Protein AF-A0A1Y5HUU4-F1 (afdb_monomer)

pLDDT: mean 84.78, std 13.56, range [57.25, 95.94]

Nearest PDB structures (foldseek):
  6rao-assembly1_H  TM=4.182E-01  e=5.648E+00  Serratia entomophila

Organism: Oleispira antarctica (NCBI:txid188908)

Solvent-accessible surface area (backbone atoms only — not comparable to full-atom values): 5921 Å² total; per-residue (Å²): 117,66,68,63,54,52,52,53,52,54,59,59,58,68,71,68,73,74,76,82,68,68,41,65,43,78,43,82,71,48,70,52,80,52,53,90,98,46,95,62,67,58,70,49,61,48,77,44,78,73,51,93,71,92,82,81,90,86,78,69,83,53,93,97,50,98,73,68,82,53,72,47,79,46,81,54,96,92,39,82,42,80,43,77,63,132

Structure (mmCIF, N/CA/C/O backbone):
data_AF-A0A1Y5HUU4-F1
#
_entry.id   AF-A0A1Y5HUU4-F1
#
loop_
_atom_site.group_PDB
_atom_site.id
_atom_site.type_symbol
_atom_site.label_atom_id
_atom_sit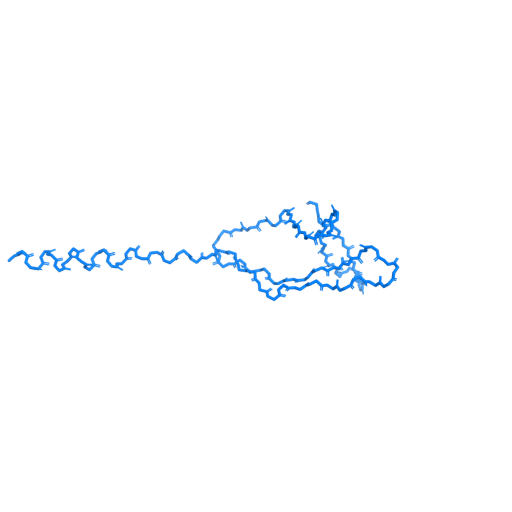e.label_alt_id
_atom_site.label_comp_id
_atom_site.label_asym_id
_atom_site.label_entity_id
_atom_site.label_seq_id
_atom_site.pdbx_PDB_ins_code
_atom_site.Cartn_x
_atom_site.Cartn_y
_atom_site.Cartn_z
_atom_site.occupancy
_atom_site.B_iso_or_equiv
_atom_site.auth_seq_id
_atom_site.auth_comp_id
_atom_site.auth_asym_id
_atom_site.auth_atom_id
_atom_site.pdbx_PDB_model_num
ATOM 1 N N . MET A 1 1 ? -30.942 29.954 41.848 1.00 57.25 1 MET A N 1
ATOM 2 C CA . MET A 1 1 ? -31.253 28.656 41.199 1.00 57.25 1 MET A CA 1
ATOM 3 C C . MET A 1 1 ? -30.864 28.575 39.716 1.00 57.25 1 MET A C 1
ATOM 5 O O . MET A 1 1 ? -30.477 27.500 39.281 1.00 57.25 1 MET A O 1
ATOM 9 N N . GLY A 1 2 ? -30.964 29.661 38.929 1.00 59.19 2 GLY A N 1
ATOM 10 C CA . GLY A 1 2 ? -30.686 29.637 37.478 1.00 59.19 2 GLY A CA 1
ATOM 11 C C . GLY A 1 2 ? -29.205 29.498 37.099 1.00 59.19 2 GLY A C 1
ATOM 12 O O . GLY A 1 2 ? -28.877 28.660 36.270 1.00 59.19 2 GLY A O 1
ATOM 13 N N . LEU A 1 3 ? -28.309 30.237 37.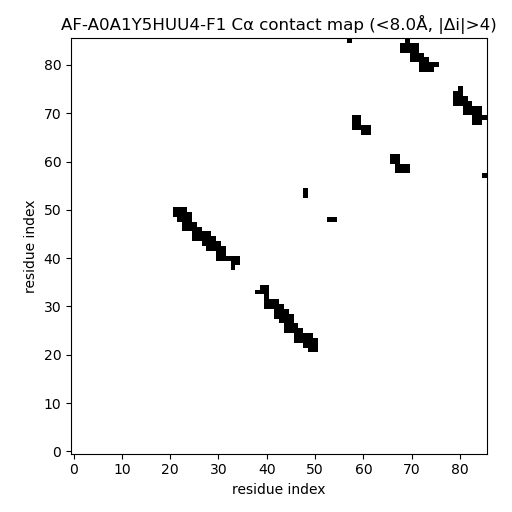767 1.00 60.84 3 LEU A N 1
ATOM 14 C CA . LEU A 1 3 ? -26.859 30.192 37.504 1.00 60.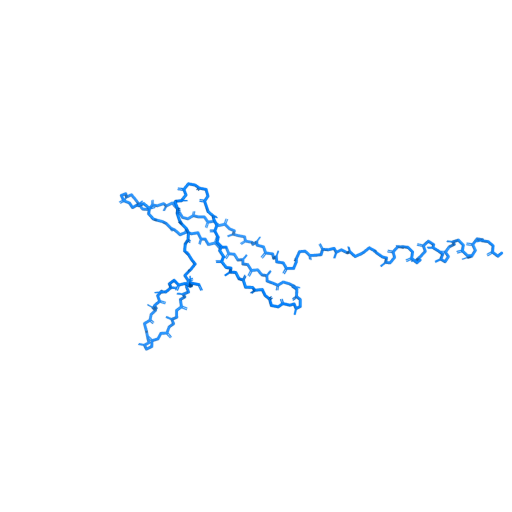84 3 LEU A CA 1
ATOM 15 C C . LEU A 1 3 ? -26.235 28.813 37.764 1.00 60.84 3 LEU A C 1
ATOM 17 O O . LEU A 1 3 ? -25.414 28.357 36.980 1.00 60.84 3 LEU A O 1
ATOM 21 N N . ILE A 1 4 ? -26.674 28.112 38.814 1.00 64.56 4 ILE A N 1
ATOM 22 C CA . ILE A 1 4 ? -26.189 26.760 39.140 1.00 64.56 4 ILE A CA 1
ATOM 23 C C . ILE A 1 4 ? -26.676 25.738 38.095 1.00 64.56 4 ILE A C 1
ATOM 25 O O . ILE A 1 4 ? -25.908 24.875 37.681 1.00 64.56 4 ILE A O 1
ATOM 29 N N . ARG A 1 5 ? -27.918 25.864 37.595 1.00 61.41 5 ARG A N 1
ATOM 30 C CA . ARG A 1 5 ? -28.441 25.014 36.502 1.00 61.41 5 ARG A CA 1
ATOM 31 C C . ARG A 1 5 ? -27.746 25.286 35.163 1.00 61.41 5 ARG A C 1
ATOM 33 O O . ARG A 1 5 ? -27.514 24.347 34.406 1.00 61.41 5 ARG A O 1
ATOM 40 N N . GLN A 1 6 ? -27.402 26.541 34.878 1.00 62.19 6 GLN A N 1
ATOM 41 C CA . GLN A 1 6 ? -26.658 26.922 33.672 1.00 62.19 6 GLN A CA 1
ATOM 42 C C . GLN A 1 6 ? -25.207 26.427 33.727 1.00 62.19 6 GLN A C 1
ATOM 44 O O . GLN A 1 6 ? -24.742 25.825 32.765 1.00 62.19 6 GLN A O 1
ATOM 49 N N . ALA A 1 7 ? -24.531 26.575 34.871 1.00 62.56 7 ALA A N 1
ATOM 50 C CA . ALA A 1 7 ? -23.188 26.036 35.082 1.00 62.56 7 ALA A CA 1
ATOM 51 C C . ALA A 1 7 ? -23.157 24.503 34.948 1.00 62.56 7 ALA A C 1
ATOM 53 O O . ALA A 1 7 ? -22.287 23.965 34.268 1.00 62.56 7 ALA A O 1
ATOM 54 N N . ALA A 1 8 ? -24.150 23.804 35.510 1.00 65.06 8 ALA A N 1
ATOM 55 C CA . ALA A 1 8 ? -24.282 22.353 35.363 1.00 65.06 8 ALA A CA 1
ATOM 56 C C . ALA A 1 8 ? -24.498 21.922 33.899 1.00 65.06 8 ALA A C 1
ATOM 58 O O . ALA A 1 8 ? -23.952 20.912 33.466 1.00 65.06 8 ALA A O 1
ATOM 59 N N . SER A 1 9 ? -25.247 22.710 33.120 1.00 61.28 9 SER A N 1
ATOM 60 C CA . SER A 1 9 ? -25.489 22.428 31.698 1.00 61.28 9 SER A CA 1
ATOM 61 C C . SER A 1 9 ? -24.233 22.642 30.842 1.00 61.28 9 SER A C 1
ATOM 63 O O . SER A 1 9 ? -23.989 21.877 29.915 1.00 61.28 9 SER A O 1
ATOM 65 N N . ILE A 1 10 ? -23.406 23.641 31.170 1.00 64.56 10 ILE A N 1
ATOM 66 C CA . ILE A 1 10 ? -22.153 23.929 30.451 1.00 64.56 10 ILE A CA 1
ATOM 67 C C . ILE A 1 10 ? -21.100 22.839 30.702 1.00 64.56 10 ILE A C 1
ATOM 69 O O . ILE A 1 10 ? -20.423 22.425 29.765 1.00 64.56 10 ILE A O 1
ATOM 73 N N . VAL A 1 11 ? -20.999 22.327 31.934 1.00 65.44 11 VAL A N 1
ATOM 74 C CA . VAL A 1 11 ? -20.077 21.226 32.283 1.00 65.44 11 VAL A CA 1
ATOM 75 C C . VAL A 1 11 ? -20.487 19.904 31.619 1.00 65.44 11 VAL A C 1
ATOM 77 O O . VAL A 1 11 ? -19.633 19.102 31.251 1.00 65.44 11 VAL A O 1
ATOM 80 N N . LEU A 1 12 ? -21.787 19.675 31.418 1.00 63.41 12 LEU A N 1
ATOM 81 C CA . LEU A 1 12 ? -22.272 18.470 30.743 1.00 63.41 12 LEU A CA 1
ATOM 82 C C . LEU A 1 12 ? -21.953 18.480 29.236 1.00 63.41 12 LEU A C 1
ATOM 84 O O . LEU A 1 12 ? -21.622 17.440 28.678 1.00 63.41 12 LEU A O 1
ATOM 88 N N . VAL A 1 13 ? -21.990 19.644 28.580 1.00 64.38 13 VAL A N 1
ATOM 89 C CA . VAL A 1 13 ? -21.692 19.762 27.139 1.00 64.38 13 VAL A CA 1
ATOM 90 C C . VAL A 1 13 ? -20.193 19.637 26.844 1.00 64.38 13 VAL A C 1
ATOM 92 O O . VAL A 1 13 ? -19.820 19.071 25.821 1.00 64.38 13 VAL A O 1
ATOM 95 N N . SER A 1 14 ? -19.315 20.098 27.739 1.00 63.09 14 SER A N 1
ATOM 96 C CA . SER A 1 14 ? -17.861 20.042 27.522 1.00 63.09 14 SER A CA 1
ATOM 97 C C . SER A 1 14 ? -17.258 18.632 27.607 1.00 63.09 14 SER A C 1
ATOM 99 O O . SER A 1 14 ? -16.148 18.424 27.120 1.00 63.09 14 SER A O 1
ATOM 101 N N . THR A 1 15 ? -17.982 17.653 28.161 1.00 64.50 15 THR A N 1
ATOM 102 C CA . THR A 1 15 ? -17.537 16.244 28.228 1.00 64.50 15 THR A CA 1
ATOM 103 C C . THR A 1 15 ? -17.871 15.423 26.977 1.00 64.50 15 THR A C 1
ATOM 105 O O . THR A 1 15 ? -17.359 14.318 26.829 1.00 64.50 15 THR A O 1
ATOM 108 N N . LEU A 1 16 ? -18.661 15.963 26.040 1.00 59.34 16 LEU A N 1
ATOM 109 C CA . LEU A 1 16 ? -19.052 15.290 24.789 1.00 59.34 16 LEU A CA 1
ATOM 110 C C . LEU A 1 16 ? -18.043 15.459 23.642 1.00 59.34 16 LEU A C 1
ATOM 112 O O . LEU A 1 16 ? -18.324 15.052 22.515 1.00 59.34 16 LEU A O 1
ATOM 116 N N . SER A 1 17 ? -16.868 16.033 23.904 1.00 59.81 17 SER A N 1
ATOM 117 C CA . SER A 1 17 ? -15.777 16.095 22.928 1.00 59.81 17 SER A CA 1
ATOM 118 C C . SER A 1 17 ? -15.167 14.703 22.731 1.00 59.81 17 SER A C 1
ATOM 120 O O . SER A 1 17 ? -14.102 14.392 23.258 1.00 59.81 17 SER A O 1
ATOM 122 N N . PHE A 1 18 ? -15.855 13.851 21.972 1.00 61.88 18 PHE A N 1
ATOM 123 C CA . PHE A 1 18 ? -15.281 12.630 21.424 1.00 61.88 18 PHE A CA 1
ATOM 124 C C . PHE A 1 18 ? -14.233 13.034 20.388 1.00 61.88 18 PHE A C 1
ATOM 126 O O . PHE A 1 18 ? -14.555 13.421 19.266 1.00 61.88 18 PHE A O 1
ATOM 133 N N . ALA A 1 19 ? -12.961 12.975 20.777 1.00 60.75 19 ALA A N 1
ATOM 134 C CA . ALA A 1 19 ? -11.875 12.974 19.815 1.00 60.75 19 ALA A CA 1
ATOM 135 C C . ALA A 1 19 ? -12.011 11.692 18.984 1.00 60.75 19 ALA A C 1
ATOM 137 O O . ALA A 1 19 ? -11.760 10.597 19.485 1.00 60.75 19 ALA A O 1
ATOM 138 N N . SER A 1 20 ? -12.448 11.814 17.731 1.00 60.38 20 SER A N 1
ATOM 139 C CA . SER A 1 20 ? -12.384 10.718 16.768 1.00 60.38 20 SER A CA 1
ATOM 140 C C . SER A 1 20 ? -10.913 10.478 16.431 1.00 60.38 20 SER A C 1
ATOM 142 O O . SER A 1 20 ? -10.360 11.092 15.516 1.00 60.38 20 SER A O 1
ATOM 144 N N . VAL A 1 21 ? -10.246 9.644 17.225 1.00 61.16 21 VAL A N 1
ATOM 145 C CA . VAL A 1 21 ? -8.925 9.121 16.878 1.00 61.16 21 VAL A CA 1
ATOM 146 C C . VAL A 1 21 ? -9.141 8.193 15.689 1.00 61.16 21 VAL A C 1
ATOM 148 O O . VAL A 1 21 ? -9.988 7.307 15.754 1.00 61.16 21 VAL A O 1
ATOM 151 N N . ALA A 1 22 ? -8.432 8.426 14.583 1.00 63.12 22 ALA A N 1
ATOM 152 C CA . ALA A 1 22 ? -8.458 7.495 13.464 1.00 63.12 22 ALA A CA 1
ATOM 153 C C . ALA A 1 22 ? -8.005 6.124 13.982 1.00 63.12 22 ALA A C 1
ATOM 155 O O . ALA A 1 22 ? -6.885 5.995 14.467 1.00 63.12 22 ALA A O 1
ATOM 156 N N . GLU A 1 23 ? -8.879 5.120 13.906 1.00 80.62 23 GLU A N 1
ATOM 157 C CA . GLU A 1 23 ? -8.584 3.764 14.388 1.00 80.62 23 GLU A CA 1
ATOM 158 C C . GLU A 1 23 ? -7.449 3.105 13.597 1.00 80.62 23 GLU A C 1
ATOM 160 O O . GLU A 1 23 ? -6.847 2.146 14.063 1.00 80.62 23 GLU A O 1
ATOM 165 N N . LEU A 1 24 ? -7.099 3.660 12.434 1.00 88.19 24 LEU A N 1
ATOM 166 C CA . LEU A 1 24 ? -5.972 3.240 11.622 1.00 88.19 24 LEU A CA 1
ATOM 167 C C . LEU A 1 24 ? -4.995 4.401 11.426 1.00 88.19 24 LEU A C 1
ATOM 169 O O . LEU A 1 24 ? -5.351 5.451 10.890 1.00 88.19 24 LEU A O 1
ATOM 173 N N . VAL A 1 25 ? -3.744 4.187 11.817 1.00 92.00 25 VAL A N 1
ATOM 174 C CA . VAL A 1 25 ? -2.654 5.149 11.656 1.00 92.00 25 VAL A CA 1
ATOM 175 C C . VAL A 1 25 ? -1.653 4.602 10.645 1.00 92.00 25 VAL A C 1
ATOM 177 O O . VAL A 1 25 ? -1.182 3.476 10.791 1.00 92.00 25 VAL A O 1
ATOM 180 N N . VAL A 1 26 ? -1.323 5.396 9.624 1.00 92.81 26 VAL A N 1
ATOM 181 C CA . VAL A 1 26 ? -0.304 5.059 8.619 1.00 92.81 26 VAL A CA 1
ATOM 182 C C . VAL A 1 26 ? 0.893 5.986 8.796 1.00 92.81 26 VAL A C 1
ATOM 184 O O . VAL A 1 26 ? 0.753 7.206 8.756 1.00 92.81 26 VAL A O 1
ATOM 187 N N . GLU A 1 27 ? 2.069 5.404 8.991 1.00 94.69 27 GLU A N 1
ATOM 188 C CA . GLU A 1 27 ? 3.313 6.102 9.308 1.00 94.69 27 GLU A CA 1
ATOM 189 C C . GLU A 1 27 ? 4.430 5.681 8.345 1.00 94.69 27 GLU A C 1
ATOM 191 O O . GLU A 1 27 ? 4.455 4.555 7.844 1.00 94.69 27 GLU A O 1
ATOM 196 N N . GLU A 1 28 ? 5.370 6.599 8.104 1.00 95.12 28 GLU A N 1
ATOM 197 C CA . GLU A 1 28 ? 6.648 6.316 7.430 1.00 95.12 28 GLU A CA 1
ATOM 198 C C . GLU A 1 28 ? 6.514 5.650 6.046 1.00 95.12 28 GLU A C 1
ATOM 200 O O . GLU A 1 28 ? 7.308 4.792 5.662 1.00 95.12 28 GLU A O 1
ATOM 205 N N . GLY A 1 29 ? 5.501 6.052 5.273 1.00 94.81 29 GLY A N 1
ATOM 206 C CA . GLY A 1 29 ? 5.291 5.550 3.918 1.00 94.81 29 GLY A CA 1
ATOM 207 C C . GLY A 1 29 ? 6.380 5.999 2.940 1.00 94.81 29 GLY A C 1
ATOM 208 O O . GLY A 1 29 ? 6.623 7.194 2.781 1.00 94.81 29 GLY A O 1
ATOM 209 N N . TYR A 1 30 ? 7.004 5.054 2.236 1.00 95.12 30 TYR A N 1
ATOM 210 C CA . TYR A 1 30 ? 7.944 5.340 1.153 1.00 95.12 30 TYR A CA 1
ATOM 211 C C . TYR A 1 30 ? 7.913 4.273 0.053 1.00 95.12 30 TYR A C 1
ATOM 213 O O . TYR A 1 30 ? 7.705 3.087 0.302 1.00 95.12 30 TYR A O 1
ATOM 221 N N . ALA A 1 31 ? 8.176 4.691 -1.185 1.00 93.81 31 ALA A N 1
ATOM 222 C CA . ALA A 1 31 ? 8.332 3.802 -2.333 1.00 93.81 31 ALA A CA 1
ATOM 223 C C . ALA A 1 31 ? 9.794 3.754 -2.779 1.00 93.81 31 ALA A C 1
ATOM 225 O O . ALA A 1 31 ? 10.493 4.769 -2.799 1.00 93.81 31 ALA A O 1
ATOM 226 N N . ARG A 1 32 ? 10.277 2.570 -3.162 1.00 94.12 32 ARG A N 1
ATOM 227 C CA . ARG A 1 32 ? 11.606 2.440 -3.761 1.00 94.12 32 ARG A CA 1
ATOM 228 C C . ARG A 1 32 ? 11.559 2.845 -5.224 1.00 94.12 32 ARG A C 1
ATOM 230 O O . ARG A 1 32 ? 10.613 2.527 -5.943 1.00 94.12 32 ARG A O 1
ATOM 237 N N . LYS A 1 33 ? 12.630 3.480 -5.695 1.00 91.38 33 LYS A N 1
ATOM 238 C CA . LYS A 1 33 ? 12.822 3.688 -7.129 1.00 91.38 33 LYS A CA 1
ATOM 239 C C . LYS A 1 33 ? 12.966 2.323 -7.825 1.00 91.38 33 LYS A C 1
ATOM 241 O O . LYS A 1 33 ? 13.724 1.489 -7.320 1.00 91.38 33 LYS A O 1
ATOM 246 N N . PRO A 1 34 ? 12.294 2.095 -8.968 1.00 92.31 34 PRO A N 1
ATOM 247 C CA . PRO A 1 34 ? 12.508 0.893 -9.760 1.00 92.31 34 PRO A CA 1
ATOM 248 C C . PRO A 1 34 ? 13.980 0.739 -10.155 1.00 92.31 34 PRO A C 1
ATOM 250 O O . PRO A 1 34 ? 14.672 1.716 -10.461 1.00 92.31 34 PRO A O 1
ATOM 253 N N . ILE A 1 35 ? 14.458 -0.503 -10.160 1.00 92.75 35 ILE A N 1
ATOM 254 C CA . ILE A 1 35 ? 15.789 -0.835 -10.678 1.00 92.75 35 ILE A CA 1
ATOM 255 C C . ILE A 1 35 ? 15.798 -0.537 -12.188 1.00 92.75 35 ILE A C 1
ATOM 257 O O . ILE A 1 35 ? 14.810 -0.850 -12.857 1.00 92.75 35 ILE A O 1
ATOM 261 N N . PRO A 1 36 ? 16.876 0.038 -12.759 1.00 93.88 36 PRO A N 1
ATOM 262 C CA . PRO A 1 36 ? 16.963 0.265 -14.200 1.00 93.88 36 PRO A CA 1
ATOM 263 C C . PRO A 1 36 ? 16.596 -0.987 -15.013 1.00 93.88 36 PRO A C 1
ATOM 265 O O . PRO A 1 36 ? 17.094 -2.078 -14.745 1.00 93.88 36 PRO A O 1
ATOM 268 N N . GLY A 1 37 ? 15.695 -0.830 -15.987 1.00 94.69 37 GLY A N 1
ATOM 269 C CA . GLY A 1 37 ? 15.186 -1.935 -16.808 1.00 94.69 37 GLY A CA 1
ATOM 270 C C . GLY A 1 37 ? 14.099 -2.799 -16.153 1.00 94.69 37 GLY A C 1
ATOM 271 O O . GLY A 1 37 ? 13.663 -3.773 -16.761 1.00 94.69 37 GLY A O 1
ATOM 272 N N . ARG A 1 38 ? 13.637 -2.472 -14.938 1.00 93.00 38 ARG A N 1
ATOM 273 C CA . ARG A 1 38 ? 12.507 -3.140 -14.275 1.00 93.00 38 ARG A CA 1
ATOM 274 C C . ARG A 1 38 ? 11.314 -2.197 -14.170 1.00 93.00 38 ARG A C 1
ATOM 276 O O . ARG A 1 38 ? 11.461 -1.045 -13.778 1.00 93.00 38 ARG A O 1
ATOM 283 N N . SER A 1 39 ? 10.131 -2.719 -14.480 1.00 91.38 39 SER A N 1
ATOM 284 C CA . SER A 1 39 ? 8.846 -2.022 -14.339 1.00 91.38 39 SER A CA 1
ATOM 285 C C . SER A 1 39 ? 8.236 -2.151 -12.940 1.00 91.38 39 SER A C 1
ATOM 287 O O . SER A 1 39 ? 7.246 -1.499 -12.641 1.00 91.38 39 SER A O 1
ATOM 289 N N . MET A 1 40 ? 8.822 -2.988 -12.080 1.00 93.81 40 MET A N 1
ATOM 290 C CA . MET A 1 40 ? 8.298 -3.297 -10.752 1.00 93.81 40 MET A CA 1
ATOM 291 C C . MET A 1 40 ? 9.194 -2.737 -9.647 1.00 93.81 40 MET A C 1
ATOM 293 O O . MET A 1 40 ? 10.424 -2.738 -9.756 1.00 93.81 40 MET A O 1
ATOM 297 N N . SER A 1 41 ? 8.557 -2.293 -8.569 1.00 94.56 41 SER A N 1
ATOM 298 C CA . SER A 1 41 ? 9.200 -1.845 -7.336 1.00 94.56 41 SER A CA 1
ATOM 299 C C . SER A 1 41 ? 8.315 -2.191 -6.133 1.00 94.56 41 SER A C 1
ATOM 301 O O . SER A 1 41 ? 7.281 -2.833 -6.291 1.00 94.56 41 SER A O 1
ATOM 303 N N . ALA A 1 42 ? 8.726 -1.787 -4.935 1.00 94.06 42 ALA A N 1
ATOM 304 C CA . ALA A 1 42 ? 7.988 -2.009 -3.698 1.00 94.06 42 ALA A CA 1
ATOM 305 C C . ALA A 1 42 ? 7.831 -0.705 -2.911 1.00 94.06 42 ALA A C 1
ATOM 307 O O . ALA A 1 42 ? 8.739 0.136 -2.891 1.00 94.06 42 ALA A O 1
ATOM 308 N N . ALA A 1 43 ? 6.690 -0.574 -2.240 1.00 95.06 43 ALA A N 1
ATOM 309 C CA . ALA A 1 43 ? 6.421 0.459 -1.254 1.00 95.06 43 ALA A CA 1
ATOM 310 C C . ALA A 1 43 ? 6.290 -0.167 0.135 1.00 95.06 43 ALA A C 1
ATOM 312 O O . ALA A 1 43 ? 5.879 -1.318 0.278 1.00 95.06 43 ALA A O 1
ATOM 313 N N . PHE A 1 44 ? 6.672 0.600 1.144 1.00 95.25 44 PHE A N 1
ATOM 314 C CA . PHE A 1 44 ? 6.708 0.194 2.538 1.00 95.25 44 PHE A CA 1
ATOM 315 C C . PHE A 1 44 ? 6.052 1.288 3.369 1.00 95.25 44 PHE A C 1
ATOM 317 O O . PHE A 1 44 ? 6.201 2.468 3.065 1.00 95.25 44 PHE A O 1
ATOM 324 N N . MET A 1 45 ? 5.322 0.892 4.401 1.00 95.62 45 MET A N 1
ATOM 325 C CA . MET A 1 45 ? 4.716 1.786 5.382 1.00 95.62 45 MET A CA 1
ATOM 326 C C . MET A 1 45 ? 4.415 0.986 6.645 1.00 95.62 45 MET A C 1
ATOM 328 O O . MET A 1 45 ? 4.288 -0.241 6.588 1.00 95.62 45 MET A O 1
ATOM 332 N N . THR A 1 46 ? 4.255 1.680 7.762 1.00 95.75 46 THR A N 1
ATOM 333 C CA . THR A 1 46 ? 3.754 1.095 9.004 1.00 95.75 46 THR A CA 1
ATOM 334 C C . THR A 1 46 ? 2.272 1.411 9.116 1.00 95.75 46 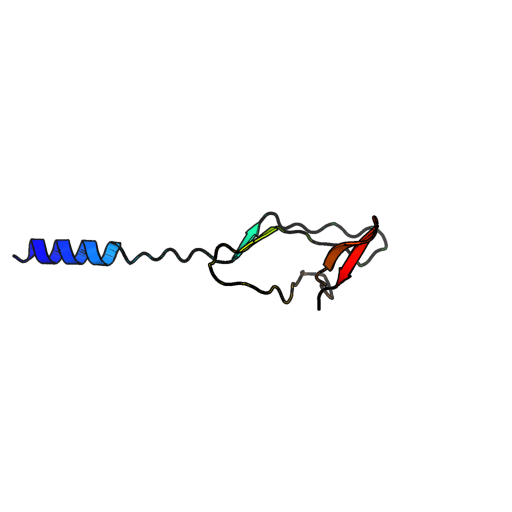THR A C 1
ATOM 336 O O . THR A 1 46 ? 1.887 2.575 9.087 1.00 95.75 46 THR A O 1
ATOM 339 N N . ILE A 1 47 ? 1.435 0.382 9.245 1.00 93.94 47 ILE A N 1
ATOM 340 C CA . ILE A 1 47 ? -0.001 0.530 9.497 1.00 93.94 47 ILE A CA 1
ATOM 341 C C . ILE A 1 47 ? -0.272 0.026 10.913 1.00 93.94 47 ILE A C 1
ATOM 343 O O . ILE A 1 47 ? 0.001 -1.134 11.220 1.00 93.94 47 ILE A O 1
ATOM 347 N N . ARG A 1 48 ? -0.797 0.893 11.780 1.00 93.44 48 ARG A N 1
ATOM 348 C CA . ARG A 1 48 ? -1.137 0.583 13.170 1.00 93.44 48 ARG A CA 1
ATOM 349 C C . ARG A 1 48 ? -2.642 0.702 13.377 1.00 93.44 48 ARG A C 1
ATOM 351 O O . ARG A 1 48 ? -3.199 1.782 13.212 1.00 93.44 48 ARG A O 1
ATOM 358 N N . ASN A 1 49 ? -3.271 -0.396 13.786 1.00 92.38 49 ASN A N 1
ATOM 359 C CA . ASN A 1 49 ? -4.631 -0.383 14.316 1.00 92.38 49 ASN A CA 1
ATOM 360 C C . ASN A 1 49 ? -4.594 0.085 15.782 1.00 92.38 49 ASN A C 1
ATOM 362 O O . ASN A 1 49 ? -3.960 -0.558 16.617 1.00 92.38 49 ASN A O 1
ATOM 366 N N . THR A 1 50 ? -5.222 1.219 16.081 1.00 91.94 50 THR A N 1
ATOM 367 C CA . THR A 1 50 ? -5.415 1.762 17.435 1.00 91.94 50 THR A CA 1
ATOM 368 C C . THR A 1 50 ? -6.854 1.609 17.932 1.00 91.94 50 THR A C 1
ATOM 370 O O . THR A 1 50 ? -7.159 2.069 19.032 1.00 91.94 50 THR A O 1
ATOM 373 N N . GLY A 1 51 ? -7.739 1.021 17.123 1.00 88.19 51 GLY A N 1
ATOM 374 C CA . GLY A 1 51 ? -9.107 0.682 17.496 1.00 88.19 51 GLY A CA 1
ATOM 375 C C . GLY A 1 51 ? -9.195 -0.600 18.327 1.00 88.19 51 GLY A C 1
ATOM 376 O O . GLY A 1 51 ? -8.196 -1.256 18.624 1.00 88.19 51 GLY A O 1
ATOM 377 N N . VAL A 1 52 ? -10.422 -0.943 18.717 1.00 87.50 52 VAL A N 1
ATOM 378 C CA . VAL A 1 52 ? -10.733 -2.175 19.467 1.00 87.50 52 VAL A CA 1
ATOM 379 C C . VAL A 1 52 ? -11.225 -3.312 18.572 1.00 87.50 52 VAL A C 1
ATOM 381 O O . VAL A 1 52 ? -11.268 -4.456 19.017 1.00 87.50 52 VAL A O 1
ATOM 384 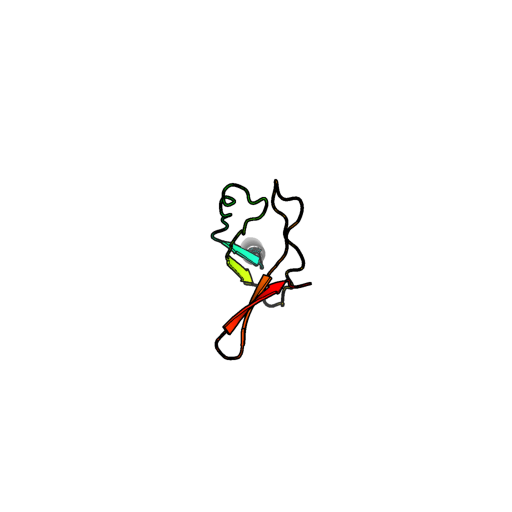N N . GLU A 1 53 ? -11.596 -3.001 17.332 1.00 90.25 53 GLU A N 1
ATOM 385 C CA . GLU A 1 53 ? -12.042 -3.976 16.341 1.00 90.25 53 GLU A CA 1
ATOM 386 C C . GLU A 1 53 ? -10.903 -4.365 15.394 1.00 90.25 53 GLU A C 1
ATOM 388 O O . GLU A 1 53 ? -9.968 -3.593 15.153 1.00 90.25 53 GLU A O 1
ATOM 393 N N . ASP A 1 54 ? -10.980 -5.583 14.859 1.00 90.94 54 ASP A N 1
ATOM 394 C CA . ASP A 1 54 ? -10.040 -6.064 13.852 1.00 90.94 54 ASP A CA 1
ATOM 395 C C . ASP A 1 54 ? -10.281 -5.371 12.503 1.00 90.94 54 ASP A C 1
ATOM 397 O O . ASP A 1 54 ? -11.418 -5.180 12.071 1.00 90.94 54 ASP A O 1
ATOM 401 N N . PHE A 1 55 ? -9.192 -5.079 11.787 1.00 89.06 55 PHE A N 1
ATOM 402 C CA . PHE A 1 55 ? -9.231 -4.555 10.422 1.00 89.06 55 PHE A CA 1
ATOM 403 C C . PHE A 1 55 ? -8.581 -5.524 9.444 1.00 89.06 55 PHE A C 1
ATOM 405 O O . PHE A 1 55 ? -7.530 -6.107 9.718 1.00 89.06 55 PHE A O 1
ATOM 412 N N . VAL A 1 56 ? -9.172 -5.631 8.255 1.00 91.06 56 VAL A N 1
ATOM 413 C CA . VAL A 1 56 ? -8.621 -6.412 7.146 1.00 91.06 56 VAL A CA 1
ATOM 414 C C . VAL A 1 56 ? -8.182 -5.461 6.040 1.00 91.06 56 VAL A C 1
ATOM 416 O O . VAL A 1 56 ? -9.004 -4.772 5.437 1.00 91.06 56 VAL A O 1
ATOM 419 N N . LEU A 1 57 ? -6.879 -5.435 5.753 1.00 91.31 57 LEU A N 1
ATOM 420 C CA . LEU A 1 57 ? -6.341 -4.721 4.599 1.00 91.31 57 LEU A CA 1
ATOM 421 C C . LEU A 1 57 ? -6.573 -5.555 3.335 1.00 91.31 57 LEU A C 1
ATOM 423 O O . LEU A 1 57 ? -5.933 -6.586 3.145 1.00 91.31 57 LEU A O 1
ATOM 427 N N . THR A 1 58 ? -7.480 -5.100 2.475 1.00 92.81 58 THR A N 1
ATOM 428 C CA . THR A 1 58 ? -7.898 -5.838 1.271 1.00 92.81 58 THR A CA 1
ATOM 429 C C . THR A 1 58 ? -7.237 -5.346 -0.012 1.00 92.81 58 THR A C 1
ATOM 431 O O . THR A 1 58 ? -7.167 -6.084 -0.988 1.00 92.81 58 THR A O 1
ATOM 434 N N . SER A 1 59 ? -6.769 -4.098 -0.051 1.00 92.75 59 SER A N 1
ATOM 435 C CA . SER A 1 59 ? -6.175 -3.510 -1.254 1.00 92.75 59 SER A CA 1
ATOM 436 C C . SER A 1 59 ? -5.273 -2.321 -0.930 1.00 92.75 59 SER A C 1
ATOM 438 O O . SER A 1 59 ? -5.326 -1.752 0.160 1.00 92.75 59 SER A O 1
ATOM 440 N N . ALA A 1 60 ? -4.443 -1.951 -1.902 1.00 92.75 60 ALA A N 1
ATOM 441 C CA . ALA A 1 60 ? -3.643 -0.736 -1.903 1.00 92.75 60 ALA A CA 1
ATOM 442 C C . ALA A 1 60 ? -3.566 -0.187 -3.335 1.00 92.75 60 ALA A C 1
ATOM 444 O O . ALA A 1 60 ? -3.771 -0.923 -4.300 1.00 92.75 60 ALA A O 1
ATOM 445 N N . CYS A 1 61 ? -3.269 1.101 -3.482 1.00 93.38 61 CYS A N 1
ATOM 446 C CA . CY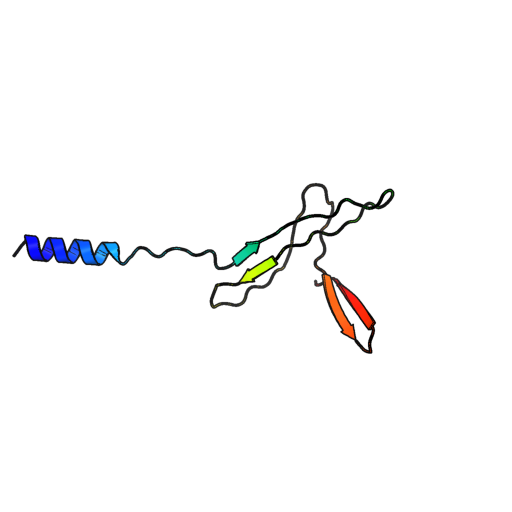S A 1 61 ? -3.052 1.735 -4.779 1.00 93.38 61 CYS A CA 1
ATOM 447 C C . CYS A 1 61 ? -1.798 2.611 -4.729 1.00 93.38 61 CYS A C 1
ATOM 449 O O . CYS A 1 61 ? -1.410 3.093 -3.664 1.00 93.38 61 CYS A O 1
ATOM 451 N N . LEU A 1 62 ? -1.148 2.784 -5.878 1.00 91.38 62 LEU A N 1
ATOM 452 C CA . LEU A 1 62 ? 0.030 3.628 -6.020 1.00 91.38 62 LEU A CA 1
ATOM 453 C C . LEU A 1 62 ? -0.049 4.350 -7.362 1.00 91.38 62 LEU A C 1
ATOM 455 O O . LEU A 1 62 ? -0.178 3.716 -8.407 1.00 91.38 62 LEU A O 1
ATOM 459 N N . GLU A 1 63 ? 0.028 5.677 -7.330 1.00 90.62 63 GLU A N 1
ATOM 460 C CA . GLU A 1 63 ? 0.032 6.483 -8.547 1.00 90.62 63 GLU A CA 1
ATOM 461 C C . GLU A 1 63 ? 1.237 6.118 -9.429 1.00 90.62 63 GLU A C 1
ATOM 463 O O . GLU A 1 63 ? 2.368 6.011 -8.952 1.00 90.62 63 GLU A O 1
ATOM 468 N N . GLY A 1 64 ? 0.986 5.896 -10.720 1.00 89.75 64 GLY A N 1
ATOM 469 C CA . GLY A 1 64 ? 2.011 5.466 -11.674 1.00 89.75 64 GLY A CA 1
ATOM 470 C C . GLY A 1 64 ? 2.323 3.965 -11.665 1.00 89.75 64 GLY A C 1
ATOM 471 O O . GLY A 1 64 ? 3.230 3.549 -12.383 1.00 89.75 64 GLY A O 1
ATOM 472 N N . ALA A 1 65 ? 1.593 3.153 -10.893 1.00 93.25 65 ALA A N 1
ATOM 473 C CA . ALA A 1 65 ? 1.633 1.696 -10.980 1.00 93.25 65 ALA A CA 1
ATOM 474 C C . ALA A 1 65 ? 0.325 1.150 -11.573 1.00 93.25 65 ALA A C 1
ATOM 476 O O . ALA A 1 65 ? -0.759 1.513 -11.121 1.00 93.25 65 ALA A O 1
ATOM 477 N N . ASP A 1 66 ? 0.431 0.235 -12.540 1.00 94.81 66 ASP A N 1
ATOM 478 C CA . ASP A 1 66 ? -0.738 -0.418 -13.152 1.00 94.81 66 ASP A CA 1
ATOM 479 C C . ASP A 1 66 ? -1.464 -1.353 -12.167 1.00 94.81 66 ASP A C 1
ATOM 481 O O . ASP A 1 66 ? -2.678 -1.537 -12.246 1.00 94.81 66 ASP A O 1
ATOM 485 N N . SER A 1 67 ? -0.724 -1.950 -11.228 1.00 94.94 67 SER A N 1
ATOM 486 C CA . SER A 1 67 ? -1.254 -2.862 -10.215 1.00 94.94 67 SER A CA 1
ATOM 487 C C . SER A 1 67 ? -0.423 -2.828 -8.935 1.00 94.94 67 SER A C 1
ATOM 489 O O . SER A 1 67 ? 0.791 -2.613 -8.975 1.00 94.94 67 SER A O 1
ATOM 491 N N . VAL A 1 68 ? -1.067 -3.113 -7.802 1.00 95.81 68 VAL A N 1
ATOM 492 C CA . VAL A 1 68 ? -0.415 -3.265 -6.496 1.00 95.81 68 VAL A CA 1
ATOM 493 C C . VAL A 1 68 ? -0.809 -4.606 -5.893 1.00 95.81 68 VAL A C 1
ATOM 495 O O . VAL A 1 68 ? -1.982 -4.967 -5.863 1.00 95.81 68 VAL A O 1
ATOM 498 N N . GLU A 1 69 ? 0.186 -5.327 -5.389 1.00 95.94 69 GLU A N 1
ATOM 499 C CA . GLU A 1 69 ? 0.011 -6.596 -4.691 1.00 95.94 69 GLU A CA 1
ATOM 500 C C . GLU A 1 69 ? 0.506 -6.456 -3.250 1.00 95.94 69 GLU A C 1
ATOM 502 O O . GLU A 1 69 ? 1.547 -5.848 -2.996 1.00 95.94 69 GLU A O 1
ATOM 507 N N . ILE A 1 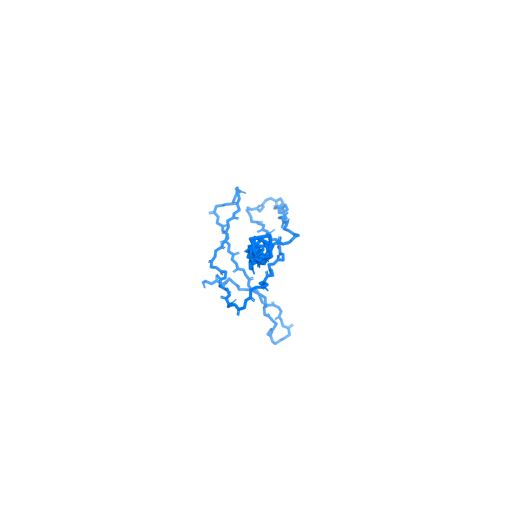70 ? -0.211 -7.060 -2.301 1.00 95.31 70 ILE A N 1
ATOM 508 C CA . ILE A 1 70 ? 0.198 -7.112 -0.894 1.00 95.31 70 ILE A CA 1
ATOM 509 C C . ILE A 1 70 ? 0.894 -8.447 -0.665 1.00 95.31 70 ILE A C 1
ATOM 511 O O . ILE A 1 70 ? 0.341 -9.496 -0.977 1.00 95.31 70 ILE A O 1
ATOM 515 N N . HIS A 1 71 ? 2.118 -8.429 -0.146 1.00 94.94 71 HIS A N 1
ATOM 516 C CA . HIS A 1 71 ? 2.926 -9.634 0.045 1.00 94.94 71 HIS A CA 1
ATOM 517 C C . HIS A 1 71 ? 3.189 -9.873 1.532 1.00 94.94 71 HIS A C 1
ATOM 519 O O . HIS A 1 71 ? 3.436 -8.935 2.285 1.00 94.94 71 HIS A O 1
ATOM 525 N N . THR A 1 72 ? 3.173 -11.138 1.949 1.00 92.88 72 THR A N 1
ATOM 526 C CA . THR A 1 72 ? 3.610 -11.576 3.280 1.00 92.88 72 THR A CA 1
ATOM 527 C C . THR A 1 72 ? 4.926 -12.338 3.194 1.00 92.88 72 THR A C 1
ATOM 529 O O . THR A 1 72 ? 5.245 -12.943 2.166 1.00 92.88 72 THR A O 1
ATOM 532 N N . HIS A 1 73 ? 5.693 -12.303 4.280 1.00 93.00 73 HIS A N 1
ATOM 533 C CA . HIS A 1 73 ? 6.947 -13.025 4.425 1.00 93.00 73 HIS A CA 1
ATOM 534 C C . HIS A 1 73 ? 6.785 -14.090 5.507 1.00 93.00 73 HIS A C 1
ATOM 536 O O . HIS A 1 73 ? 6.452 -13.777 6.646 1.00 93.00 73 HIS A O 1
ATOM 542 N N . SER A 1 74 ? 7.068 -15.342 5.167 1.00 93.38 74 SER A N 1
ATOM 543 C CA . SER A 1 74 ? 7.083 -16.453 6.120 1.00 93.38 74 SER A CA 1
ATOM 544 C C . SER A 1 74 ? 8.459 -17.101 6.150 1.00 93.38 74 SER A C 1
ATOM 546 O O . SER A 1 74 ? 9.059 -17.321 5.094 1.00 93.38 74 SER A O 1
ATOM 548 N N . HIS A 1 75 ? 8.933 -17.454 7.341 1.00 93.19 75 HIS A N 1
ATOM 549 C CA . HIS A 1 75 ? 10.117 -18.290 7.512 1.00 93.19 75 HIS A CA 1
ATOM 550 C C . HIS A 1 75 ? 9.673 -19.746 7.641 1.00 93.19 75 HIS A C 1
ATOM 552 O O . HIS A 1 75 ? 8.967 -20.095 8.582 1.00 93.19 75 HIS A O 1
ATOM 558 N N . VAL A 1 76 ? 10.026 -20.579 6.664 1.00 91.38 76 VAL A N 1
ATOM 559 C CA . VAL A 1 76 ? 9.648 -21.998 6.624 1.00 91.38 76 VAL A CA 1
ATOM 560 C C . VAL A 1 76 ? 10.904 -22.808 6.344 1.00 91.38 76 VAL A C 1
ATOM 562 O O . VAL A 1 76 ? 11.590 -22.554 5.353 1.00 91.38 76 VAL A O 1
ATOM 565 N N . ASP A 1 77 ? 11.217 -23.749 7.234 1.00 91.81 77 ASP A N 1
ATOM 566 C CA . ASP A 1 77 ? 12.373 -24.650 7.128 1.00 9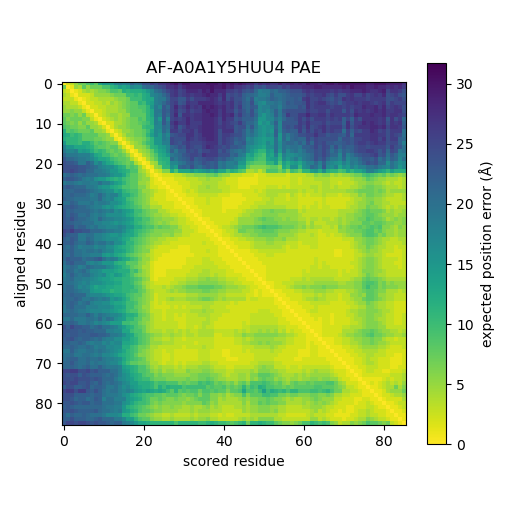1.81 77 ASP A CA 1
ATOM 567 C C . ASP A 1 77 ? 13.709 -23.920 6.899 1.00 91.81 77 ASP A C 1
ATOM 569 O O . ASP A 1 77 ? 14.537 -24.319 6.082 1.00 91.81 77 ASP A O 1
ATOM 573 N N . GLY A 1 78 ? 13.917 -22.795 7.590 1.00 93.62 78 GLY A N 1
ATOM 574 C CA . GLY A 1 78 ? 15.143 -22.004 7.457 1.00 93.62 78 GLY A CA 1
ATOM 575 C C . GLY A 1 78 ? 15.156 -21.031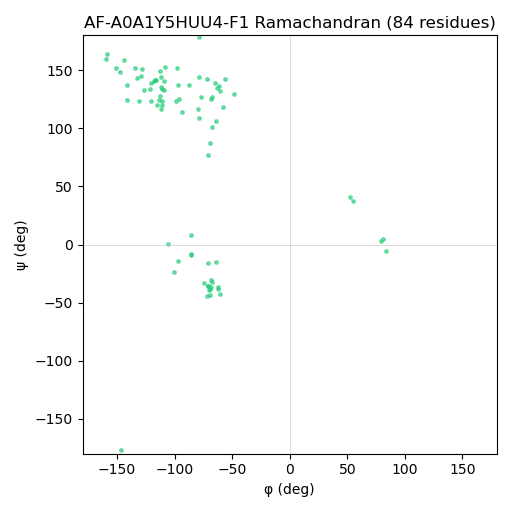 6.272 1.00 93.62 78 GLY A C 1
ATOM 576 O O . GLY A 1 78 ? 16.078 -20.222 6.177 1.00 93.62 78 GLY A O 1
ATOM 577 N N . VAL A 1 79 ? 14.138 -21.042 5.407 1.00 92.62 79 VAL A N 1
ATOM 578 C CA . VAL A 1 79 ? 14.083 -20.225 4.186 1.00 92.62 79 VAL A CA 1
ATOM 579 C C . VAL A 1 79 ? 13.010 -19.144 4.304 1.00 92.62 79 VAL A C 1
ATOM 581 O O . VAL A 1 79 ? 11.870 -19.407 4.686 1.00 92.62 79 VAL A O 1
ATOM 584 N N . MET A 1 80 ? 13.361 -17.915 3.924 1.00 93.88 80 MET A N 1
ATOM 585 C CA . MET A 1 80 ? 12.390 -16.830 3.767 1.00 93.88 80 MET A CA 1
ATOM 586 C C . MET A 1 80 ? 11.623 -16.998 2.456 1.00 93.88 80 MET A C 1
ATOM 588 O O . MET A 1 80 ? 12.225 -17.099 1.387 1.00 93.88 80 MET A O 1
ATOM 592 N N . ARG A 1 81 ? 10.292 -16.997 2.533 1.00 92.50 81 ARG A N 1
ATOM 593 C CA . ARG A 1 81 ? 9.399 -17.055 1.372 1.00 92.50 81 ARG A CA 1
ATOM 594 C C . ARG A 1 81 ? 8.487 -15.840 1.348 1.00 92.50 81 ARG A C 1
ATOM 596 O O . ARG A 1 81 ? 7.898 -15.492 2.368 1.00 92.50 81 ARG A O 1
ATOM 603 N N . MET A 1 82 ? 8.367 -15.236 0.172 1.00 93.19 82 MET A N 1
ATOM 604 C CA . MET A 1 82 ? 7.386 -14.200 -0.133 1.00 93.19 82 MET A CA 1
ATOM 605 C C . MET A 1 82 ? 6.182 -14.820 -0.828 1.00 93.19 82 MET A C 1
ATOM 607 O O . MET A 1 82 ? 6.348 -15.648 -1.725 1.00 93.19 82 MET A O 1
ATOM 611 N N . ARG A 1 83 ? 4.979 -14.399 -0.440 1.00 93.88 83 ARG A N 1
ATOM 612 C CA . ARG A 1 83 ? 3.735 -14.792 -1.104 1.00 93.88 83 ARG A CA 1
ATOM 613 C C . ARG A 1 83 ? 2.776 -13.614 -1.158 1.00 93.88 83 ARG A C 1
ATOM 615 O O . ARG A 1 83 ? 2.579 -12.947 -0.145 1.00 93.88 83 ARG A O 1
ATOM 622 N N . GLN A 1 84 ? 2.125 -13.425 -2.299 1.00 93.56 84 GLN A N 1
ATOM 623 C CA . GLN A 1 84 ? 0.990 -12.519 -2.419 1.00 93.56 84 GLN A CA 1
ATOM 624 C C . GLN A 1 84 ? -0.171 -12.967 -1.512 1.00 93.56 84 GLN A C 1
ATOM 626 O O . GLN A 1 84 ? -0.513 -14.151 -1.443 1.00 93.56 84 GLN A O 1
ATOM 631 N N . LEU A 1 85 ? -0.777 -12.010 -0.820 1.00 91.56 85 LEU A N 1
ATOM 632 C CA . LEU A 1 85 ? -2.063 -12.129 -0.147 1.00 91.56 85 LEU A CA 1
ATOM 633 C C . LEU A 1 85 ? -3.176 -11.777 -1.146 1.00 91.56 85 LEU A C 1
ATOM 635 O O . LEU A 1 85 ? -3.023 -10.845 -1.936 1.00 91.56 85 LEU A O 1
ATOM 639 N N . HIS A 1 86 ? -4.249 -12.566 -1.130 1.00 81.62 86 HIS A N 1
ATOM 640 C CA . HIS A 1 86 ? -5.432 -12.412 -1.979 1.00 81.62 86 HIS A CA 1
ATOM 641 C C . HIS A 1 86 ? -6.619 -12.025 -1.107 1.00 81.62 86 HIS A C 1
ATOM 643 O O . HIS A 1 86 ? -6.654 -12.533 0.041 1.00 81.62 86 HIS A O 1
#

InterPro domains:
  IPR007410 Putative lipoprotein LpqE-like [PF04314] (25-85)
  IPR036182 Copper chaperone PCuAC superfamily [G3DSA:2.60.40.1890] (30-86)
  IPR036182 Copper chaperone PCuAC superfamily [SSF110087] (5-85)
  IPR058248 Putative lipoprotein Lxx21020-like [PTHR36302] (10-85)

Secondary structure (DSSP, 8-state):
-HHHHHHHHHHHHHTT------SEEEEEEEEPPPPTT-S---EEEEEEE-SSS---------TT-S---EEEEEEETTEEEEEEE-

Mean predicted aligned error: 10.07 Å

Sequence (86 aa):
MGLIRQAASIVLVSTLSFASVAELVVEEGYARKPIPGRSMSAAFMTIRNTGVEDFVLTSACLEGADSVEIHTHSHVDGVMRMRQLH

Foldseek 3Di:
DVVVVVVVVVVVVVVPPPPPDPQKDKADWDWDDDDVPDPDTDIDIDIDGNDPDDDDDDADDDPPHPGDFDWDWDQDPNDIDIDTDD

Radius of gyration: 23.51 Å; Cα contacts (8 Å, |Δi|>4): 80; chains: 1; bounding box: 48×55×58 Å